Protein AF-A0A847DUZ2-F1 (afdb_monomer_lite)

Radius of gyration: 18.42 Å; chains: 1; bounding box: 48×21×47 Å

Secondary structure (DSSP, 8-state):
--HHHHHHHHHHHHHHHHHHHHHHHHHT-SS--HHHHHHHS--GGGS-HHHHHHHHHHHHHHHHHHHHHHHHHHHTSPP------

Sequence (85 aa):
MTVRMTVAVAAYSAVGVVGMAMALRHVAARQFMSYHATASGCQWESLSPGVQLVLLTLLKAAGAGFFASSVAVLMLIPPTAGGSA

Structure (mmCIF, N/CA/C/O backbone):
data_AF-A0A847DUZ2-F1
#
_entry.id   AF-A0A847DUZ2-F1
#
loop_
_atom_site.group_PDB
_atom_site.id
_atom_site.type_symbol
_atom_site.label_atom_id
_atom_s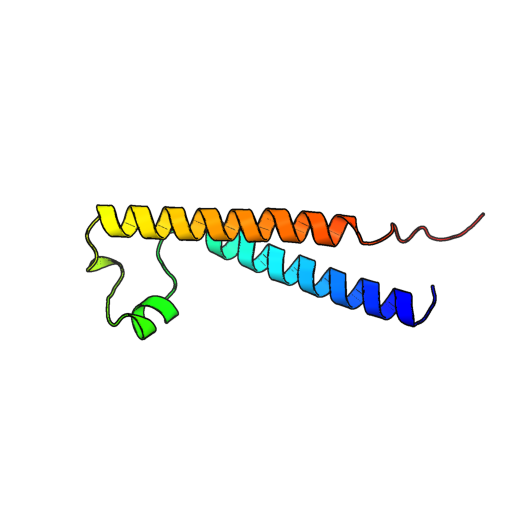ite.label_alt_id
_atom_site.label_comp_id
_atom_site.label_asym_id
_atom_site.label_entity_id
_atom_site.label_seq_id
_atom_site.pdbx_PDB_ins_code
_atom_site.Cartn_x
_atom_site.Cartn_y
_atom_site.Cartn_z
_atom_site.occupancy
_atom_site.B_iso_or_equiv
_atom_site.auth_seq_id
_atom_site.auth_comp_id
_atom_site.auth_asym_id
_atom_site.auth_atom_id
_atom_site.pdbx_PDB_model_num
ATOM 1 N N . MET A 1 1 ? 17.741 1.253 -26.637 1.00 70.44 1 MET A N 1
ATOM 2 C CA . MET A 1 1 ? 17.204 0.217 -25.720 1.00 70.44 1 MET A CA 1
ATOM 3 C C . MET A 1 1 ? 16.732 -0.970 -26.540 1.00 70.44 1 MET A C 1
ATOM 5 O O . MET A 1 1 ? 16.179 -0.759 -27.610 1.00 70.44 1 MET A O 1
ATOM 9 N N . THR A 1 2 ? 16.960 -2.200 -26.078 1.00 89.69 2 THR A N 1
ATOM 10 C CA . THR A 1 2 ? 16.378 -3.394 -26.716 1.00 89.69 2 THR A CA 1
ATOM 11 C C . THR A 1 2 ? 14.888 -3.498 -26.381 1.00 89.69 2 THR A C 1
ATOM 13 O O . THR A 1 2 ? 14.468 -3.025 -25.325 1.00 89.69 2 THR A O 1
ATOM 16 N N . VAL A 1 3 ? 14.091 -4.168 -27.225 1.00 90.75 3 VAL A N 1
ATOM 17 C CA . VAL A 1 3 ? 12.653 -4.400 -26.963 1.00 90.75 3 VAL A CA 1
ATOM 18 C C . VAL A 1 3 ? 12.413 -5.038 -25.589 1.00 90.75 3 VAL A C 1
ATOM 20 O O . VAL A 1 3 ? 11.504 -4.646 -24.864 1.00 90.75 3 VAL A O 1
ATOM 23 N N . ARG A 1 4 ? 13.302 -5.951 -25.175 1.00 91.50 4 ARG A N 1
ATOM 24 C CA . ARG A 1 4 ? 13.263 -6.596 -23.858 1.00 91.50 4 ARG A CA 1
ATOM 25 C C . ARG A 1 4 ? 13.436 -5.594 -22.713 1.00 91.50 4 ARG A C 1
ATOM 27 O O . ARG A 1 4 ? 12.708 -5.682 -21.731 1.00 91.50 4 ARG A O 1
ATOM 34 N N . MET A 1 5 ? 14.367 -4.641 -22.833 1.00 89.88 5 MET A N 1
ATOM 35 C CA . MET A 1 5 ? 14.536 -3.578 -21.831 1.00 89.88 5 MET A CA 1
ATOM 36 C C . MET A 1 5 ? 13.321 -2.661 -21.776 1.00 89.88 5 MET A C 1
ATOM 38 O O . MET A 1 5 ? 12.882 -2.329 -20.683 1.00 89.88 5 MET A O 1
ATOM 42 N N . THR A 1 6 ? 12.758 -2.277 -22.921 1.00 90.88 6 THR A N 1
ATOM 43 C CA . THR A 1 6 ? 11.568 -1.417 -22.957 1.00 90.88 6 THR A CA 1
ATOM 44 C C . THR A 1 6 ? 10.382 -2.078 -22.256 1.00 90.88 6 THR A C 1
ATOM 46 O O . THR A 1 6 ? 9.749 -1.452 -21.410 1.00 90.88 6 THR A O 1
ATOM 49 N N . VAL A 1 7 ? 10.122 -3.358 -22.545 1.00 94.69 7 VAL A N 1
ATOM 50 C CA . VAL A 1 7 ? 9.057 -4.126 -21.880 1.00 94.69 7 VAL A CA 1
ATOM 51 C C . VAL A 1 7 ? 9.319 -4.248 -20.378 1.00 94.69 7 VAL A C 1
ATOM 53 O O . VAL A 1 7 ? 8.404 -4.035 -19.587 1.00 94.69 7 VAL A O 1
ATOM 56 N N . ALA A 1 8 ? 10.560 -4.532 -19.970 1.00 93.69 8 ALA A N 1
ATOM 57 C CA . ALA A 1 8 ? 10.917 -4.611 -18.556 1.00 93.69 8 ALA A CA 1
ATOM 58 C C . ALA A 1 8 ? 10.693 -3.273 -17.836 1.00 93.69 8 ALA A C 1
ATOM 60 O O . ALA A 1 8 ? 10.019 -3.241 -16.810 1.00 93.69 8 ALA A O 1
ATOM 61 N N . VAL A 1 9 ? 11.191 -2.162 -18.389 1.00 94.12 9 VAL A N 1
ATOM 62 C CA . VAL A 1 9 ? 11.005 -0.820 -17.814 1.00 94.12 9 VAL A CA 1
ATOM 63 C C . VAL A 1 9 ? 9.521 -0.493 -17.676 1.00 94.12 9 VAL A C 1
ATOM 65 O O . VAL A 1 9 ? 9.108 -0.037 -16.612 1.00 94.12 9 VAL A O 1
ATOM 68 N N . ALA A 1 10 ? 8.707 -0.780 -18.695 1.00 94.50 10 ALA A N 1
ATOM 69 C CA . ALA A 1 10 ? 7.265 -0.553 -18.640 1.00 94.50 10 ALA A CA 1
ATOM 70 C C . ALA A 1 10 ? 6.591 -1.382 -17.533 1.00 94.50 10 ALA A C 1
ATOM 72 O O . ALA A 1 10 ? 5.821 -0.841 -16.740 1.00 94.50 10 ALA A O 1
ATOM 73 N N . ALA A 1 11 ? 6.917 -2.674 -17.433 1.00 95.62 11 ALA A N 1
ATOM 74 C CA . ALA A 1 11 ? 6.349 -3.566 -16.426 1.00 95.62 11 ALA A CA 1
ATOM 75 C C . ALA A 1 11 ? 6.740 -3.157 -14.997 1.00 95.62 11 ALA A C 1
ATOM 77 O O . ALA A 1 11 ? 5.871 -3.021 -14.136 1.00 95.62 11 ALA A O 1
ATOM 78 N N . TYR A 1 12 ? 8.027 -2.902 -14.740 1.00 95.62 12 TYR A N 1
ATOM 79 C CA . TYR A 1 12 ? 8.494 -2.475 -13.417 1.00 95.62 12 TYR A CA 1
ATOM 80 C C . TYR A 1 12 ? 7.965 -1.090 -13.037 1.00 95.62 12 TYR A C 1
ATOM 82 O O . TYR A 1 12 ? 7.588 -0.885 -11.884 1.00 95.62 12 TYR A O 1
ATOM 90 N N . SER A 1 13 ? 7.846 -0.168 -13.998 1.00 95.75 13 SER A N 1
ATOM 91 C CA . SER A 1 13 ? 7.200 1.133 -13.774 1.00 95.75 13 SER A CA 1
ATOM 92 C C . SER A 1 13 ? 5.743 0.960 -13.355 1.00 95.75 13 SER A C 1
ATOM 94 O O . SER A 1 13 ? 5.314 1.551 -12.368 1.00 95.75 13 SER A O 1
ATOM 96 N N . ALA A 1 14 ? 4.987 0.111 -14.059 1.00 97.38 14 ALA A N 1
ATOM 97 C CA . ALA A 1 14 ? 3.592 -0.160 -13.727 1.00 97.38 14 ALA A CA 1
ATOM 98 C C . ALA A 1 14 ? 3.449 -0.755 -12.317 1.00 97.38 14 ALA A C 1
ATOM 100 O O . ALA A 1 14 ? 2.620 -0.287 -11.537 1.00 97.38 14 ALA A O 1
ATOM 101 N N . VAL A 1 15 ? 4.294 -1.728 -11.958 1.00 97.56 15 VAL A N 1
ATOM 102 C CA . VAL A 1 15 ? 4.318 -2.315 -10.607 1.00 97.56 15 VAL A CA 1
ATOM 103 C C . VAL A 1 15 ? 4.648 -1.261 -9.552 1.00 97.56 15 VAL A C 1
ATOM 105 O O . VAL A 1 15 ? 3.945 -1.174 -8.548 1.00 97.56 15 VAL A O 1
ATOM 108 N N . GLY A 1 16 ? 5.668 -0.431 -9.784 1.00 97.44 16 GLY A N 1
ATOM 109 C CA . GLY A 1 16 ? 6.054 0.638 -8.863 1.00 97.44 16 GLY A CA 1
ATOM 110 C C . GLY A 1 16 ? 4.947 1.675 -8.659 1.00 97.44 16 GLY A C 1
ATOM 111 O O . GLY A 1 16 ? 4.667 2.064 -7.528 1.00 97.44 16 GLY A O 1
ATOM 112 N N . VAL A 1 17 ? 4.257 2.080 -9.729 1.00 97.44 17 VAL A N 1
ATOM 113 C CA . VAL A 1 17 ? 3.142 3.040 -9.662 1.00 97.44 17 VAL A CA 1
ATOM 114 C C . VAL A 1 17 ? 1.935 2.450 -8.933 1.00 97.44 17 VAL A C 1
ATOM 116 O O . VAL A 1 17 ? 1.389 3.092 -8.035 1.00 97.44 17 VAL A O 1
ATOM 119 N N . VAL A 1 18 ? 1.524 1.224 -9.273 1.00 98.25 18 VAL A N 1
ATOM 120 C CA . VAL A 1 18 ? 0.399 0.549 -8.601 1.00 98.25 18 VAL A CA 1
ATOM 121 C C . VAL A 1 18 ? 0.719 0.314 -7.127 1.00 98.25 18 VAL A C 1
ATOM 123 O O . VAL A 1 18 ? -0.121 0.578 -6.265 1.00 98.25 18 VAL A O 1
ATOM 126 N N . GLY A 1 19 ? 1.938 -0.126 -6.819 1.00 98.31 19 GLY A N 1
ATOM 127 C CA . GLY A 1 19 ? 2.398 -0.297 -5.448 1.00 98.31 19 GLY A CA 1
ATOM 128 C C . GLY A 1 19 ? 2.391 1.020 -4.669 1.00 98.31 19 GLY A C 1
ATOM 129 O O . GLY A 1 19 ? 1.912 1.048 -3.538 1.00 98.31 19 GLY A O 1
ATOM 130 N N . MET A 1 20 ? 2.803 2.135 -5.281 1.00 98.06 20 MET A N 1
ATOM 131 C CA . MET A 1 20 ? 2.758 3.457 -4.648 1.00 98.06 20 MET A CA 1
ATOM 132 C C . MET A 1 20 ? 1.320 3.921 -4.383 1.00 98.06 20 MET A C 1
ATOM 134 O O . MET A 1 20 ? 1.018 4.455 -3.314 1.00 98.06 20 MET A O 1
ATOM 138 N N . ALA A 1 21 ? 0.402 3.664 -5.318 1.00 98.00 21 ALA A N 1
ATOM 139 C CA . ALA A 1 21 ? -1.018 3.936 -5.117 1.00 98.00 21 ALA A CA 1
ATOM 140 C C . ALA A 1 21 ? -1.587 3.115 -3.946 1.00 98.00 21 ALA A C 1
ATOM 142 O O . ALA A 1 21 ? -2.328 3.648 -3.114 1.00 98.00 21 ALA A O 1
ATOM 143 N N . MET A 1 22 ? -1.202 1.839 -3.830 1.00 97.88 22 MET A N 1
ATOM 144 C CA . MET A 1 22 ? -1.577 1.002 -2.687 1.00 97.88 22 MET A CA 1
ATOM 145 C C . MET A 1 22 ? -0.968 1.519 -1.388 1.00 97.88 22 MET A C 1
ATOM 147 O O . MET A 1 22 ? -1.690 1.628 -0.397 1.00 97.88 22 MET A O 1
ATOM 151 N N . ALA A 1 23 ? 0.309 1.896 -1.387 1.00 98.00 23 ALA A N 1
ATOM 152 C CA . ALA A 1 23 ? 0.979 2.474 -0.231 1.00 98.00 23 ALA A CA 1
ATOM 153 C C . ALA A 1 23 ? 0.213 3.682 0.313 1.00 98.00 23 ALA A C 1
ATOM 155 O O . ALA A 1 23 ? -0.184 3.695 1.481 1.00 98.00 23 ALA A O 1
ATOM 156 N N . LEU A 1 24 ? -0.079 4.654 -0.556 1.00 97.62 24 LEU A N 1
ATOM 157 C CA . LEU A 1 24 ? -0.800 5.865 -0.183 1.00 97.62 24 LEU A CA 1
ATOM 158 C C . LEU A 1 24 ? -2.198 5.546 0.351 1.00 97.62 24 LEU A C 1
ATOM 160 O O . LEU A 1 24 ? -2.580 6.045 1.409 1.00 97.62 24 LEU A O 1
ATOM 164 N N . ARG A 1 25 ? -2.944 4.676 -0.341 1.00 96.94 25 ARG A N 1
ATOM 165 C CA . ARG A 1 25 ? -4.295 4.271 0.070 1.00 96.94 25 ARG A CA 1
ATOM 166 C C . ARG A 1 25 ? -4.316 3.669 1.475 1.00 96.94 25 ARG A C 1
ATOM 168 O O . ARG A 1 25 ? -5.231 3.955 2.240 1.00 96.94 25 ARG A O 1
ATOM 175 N N . HIS A 1 26 ? -3.337 2.831 1.801 1.00 97.06 26 HIS A N 1
ATOM 176 C CA . HIS A 1 26 ? -3.287 2.113 3.073 1.00 97.06 26 HIS A CA 1
ATOM 177 C C . HIS A 1 26 ? -2.737 2.978 4.215 1.00 97.06 26 HIS A C 1
ATOM 179 O O . HIS A 1 26 ? -3.293 2.958 5.310 1.00 97.06 26 HIS A O 1
ATOM 185 N N . VAL A 1 27 ? -1.699 3.787 3.973 1.00 96.38 27 VAL A N 1
ATOM 186 C CA . VAL A 1 27 ? -1.146 4.704 4.989 1.00 96.38 27 VAL A CA 1
ATOM 187 C C . VAL A 1 27 ? -2.148 5.804 5.350 1.00 96.38 27 VAL A C 1
ATOM 189 O O . VAL A 1 27 ? -2.289 6.146 6.524 1.00 96.38 27 VAL A O 1
ATOM 192 N N . ALA A 1 28 ? -2.874 6.333 4.362 1.00 96.38 28 ALA A N 1
ATOM 193 C CA . ALA A 1 28 ? -3.880 7.374 4.571 1.00 96.38 28 ALA A CA 1
ATOM 194 C C . ALA A 1 28 ? -5.225 6.840 5.100 1.00 96.38 28 ALA A C 1
ATOM 196 O O . ALA A 1 28 ? -6.142 7.627 5.353 1.00 96.38 28 ALA A O 1
ATOM 197 N N . ALA A 1 29 ? -5.371 5.522 5.264 1.00 95.88 29 ALA A N 1
ATOM 198 C CA . ALA A 1 29 ? -6.616 4.927 5.719 1.00 95.88 29 ALA A CA 1
ATOM 199 C C . ALA A 1 29 ? -6.951 5.354 7.157 1.00 95.88 29 ALA A C 1
ATOM 201 O O . ALA A 1 29 ? -6.123 5.293 8.069 1.00 95.88 29 ALA A O 1
ATOM 202 N N . ARG A 1 30 ? -8.205 5.770 7.356 1.00 95.94 30 ARG A N 1
ATOM 203 C CA . ARG A 1 30 ? -8.779 6.114 8.672 1.00 95.94 30 ARG A CA 1
ATOM 204 C C . ARG A 1 30 ? -9.751 5.060 9.199 1.00 95.94 30 ARG A C 1
ATOM 206 O O . ARG A 1 30 ? -10.142 5.112 10.356 1.00 95.94 30 ARG A O 1
ATOM 213 N N . GLN A 1 31 ? -10.098 4.106 8.345 1.00 95.62 31 GLN A N 1
ATOM 214 C CA . GLN A 1 31 ? -10.934 2.944 8.612 1.00 95.62 31 GLN A CA 1
ATOM 215 C C . GLN A 1 31 ? -10.572 1.852 7.606 1.00 95.62 31 GLN A C 1
ATOM 217 O O . GLN A 1 31 ? -9.926 2.143 6.590 1.00 95.62 31 GLN A O 1
ATOM 222 N N . PHE A 1 32 ? -10.987 0.611 7.853 1.00 92.56 32 PHE A N 1
ATOM 223 C CA . PHE A 1 32 ? -10.847 -0.417 6.827 1.00 92.56 32 PHE A CA 1
ATOM 224 C C . PHE A 1 32 ? -11.760 -0.095 5.622 1.00 92.56 32 PHE A C 1
ATOM 226 O O . PHE A 1 32 ? -12.802 0.544 5.744 1.00 92.56 32 PHE A O 1
ATOM 233 N N . MET A 1 33 ? -11.374 -0.539 4.427 1.00 93.56 33 MET A N 1
ATOM 234 C CA . MET A 1 33 ? -12.111 -0.287 3.180 1.00 93.56 33 MET A CA 1
ATOM 235 C C . MET A 1 33 ? -13.438 -1.061 3.101 1.00 93.56 33 MET A C 1
ATOM 237 O O . MET A 1 33 ? -13.509 -2.188 3.575 1.00 93.56 33 MET A O 1
ATOM 241 N N . SER A 1 34 ? -14.439 -0.527 2.393 1.00 92.31 34 SER A N 1
ATOM 242 C CA . SER A 1 34 ? -15.789 -1.118 2.273 1.00 92.31 34 SER A CA 1
ATOM 243 C C . SER A 1 34 ? -15.820 -2.605 1.900 1.00 92.31 34 SER A C 1
ATOM 245 O O . SER A 1 34 ? -16.634 -3.351 2.435 1.00 92.31 34 SER A O 1
ATOM 247 N N . TYR A 1 35 ? -14.901 -3.071 1.051 1.00 93.38 35 TYR A N 1
ATOM 248 C CA . TYR A 1 35 ? -14.822 -4.489 0.693 1.00 93.38 35 TYR A CA 1
ATOM 249 C C . TYR A 1 35 ? -14.509 -5.399 1.893 1.00 93.38 35 TYR A C 1
ATOM 251 O O . TYR A 1 35 ? -14.953 -6.542 1.913 1.00 93.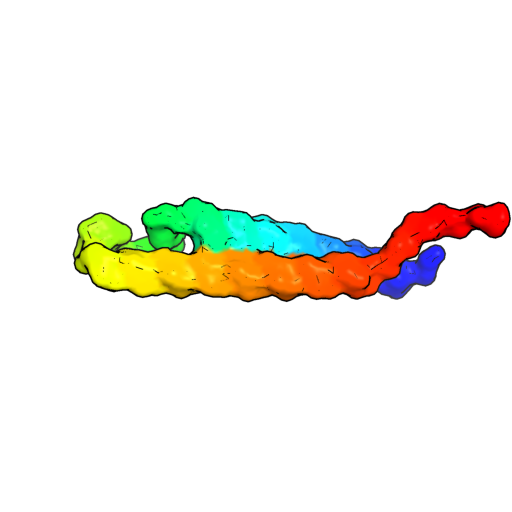38 35 TYR A O 1
ATOM 259 N N . HIS A 1 36 ? -13.801 -4.914 2.918 1.00 94.12 36 HIS A N 1
ATOM 260 C CA . HIS A 1 36 ? -13.596 -5.676 4.150 1.00 94.12 36 HIS A CA 1
ATOM 261 C C . HIS A 1 36 ? -14.878 -5.751 4.991 1.00 94.12 36 HIS A C 1
ATOM 263 O O . HIS A 1 36 ? -15.091 -6.772 5.635 1.00 94.12 36 HIS A O 1
ATOM 269 N N . ALA A 1 37 ? -15.751 -4.732 4.968 1.00 94.44 37 ALA A N 1
ATOM 270 C CA . ALA A 1 37 ? -17.062 -4.822 5.629 1.00 94.44 37 ALA A CA 1
ATOM 271 C C . ALA A 1 37 ? -17.909 -5.891 4.945 1.00 94.44 37 ALA A C 1
ATOM 273 O O . ALA A 1 37 ? -18.457 -6.765 5.606 1.00 94.44 37 ALA A O 1
ATOM 274 N N . THR A 1 38 ? -17.951 -5.872 3.611 1.00 95.44 38 THR A N 1
ATOM 275 C CA . THR A 1 38 ? -18.651 -6.897 2.830 1.00 95.44 38 THR A CA 1
ATOM 276 C C . THR A 1 38 ? -18.097 -8.296 3.102 1.00 95.44 38 THR A C 1
ATOM 278 O O . THR A 1 38 ? -18.873 -9.229 3.263 1.00 95.44 38 THR A O 1
ATOM 281 N N . ALA A 1 39 ? -16.772 -8.447 3.188 1.00 95.25 39 ALA A N 1
ATOM 282 C CA . ALA A 1 39 ? -16.138 -9.742 3.429 1.00 95.25 39 ALA A CA 1
ATOM 283 C C . ALA A 1 39 ? -16.304 -10.251 4.871 1.00 95.25 39 ALA A C 1
ATOM 285 O O . ALA A 1 39 ? -16.419 -11.454 5.080 1.00 95.25 39 ALA A O 1
ATOM 286 N N . SER A 1 40 ? -16.291 -9.358 5.864 1.00 93.19 40 SER A N 1
ATOM 287 C CA . SER A 1 40 ? -16.380 -9.727 7.285 1.00 93.19 40 SER A CA 1
ATOM 288 C C . SER A 1 40 ? -17.808 -9.766 7.828 1.00 93.19 40 SER A C 1
ATOM 290 O O . SER A 1 40 ? -18.034 -10.353 8.881 1.00 93.19 40 SER A O 1
ATOM 292 N N . GLY A 1 41 ? -18.764 -9.125 7.150 1.00 95.38 41 GLY A N 1
ATOM 293 C CA . GLY A 1 41 ? -20.120 -8.911 7.661 1.00 95.38 41 GLY A CA 1
ATOM 294 C C . GLY A 1 41 ? -20.211 -7.863 8.779 1.00 95.38 41 GLY A C 1
ATOM 295 O O . GLY A 1 41 ? -21.298 -7.636 9.306 1.00 95.38 41 GLY A O 1
ATOM 296 N N . CYS A 1 42 ? -19.103 -7.205 9.132 1.00 94.19 42 CYS A N 1
ATOM 297 C CA . CYS A 1 42 ? -19.034 -6.218 10.207 1.00 94.19 42 CYS A CA 1
ATOM 298 C C . CYS A 1 42 ? -18.861 -4.806 9.643 1.00 94.19 42 CYS A C 1
ATOM 300 O O . CYS A 1 42 ? -18.077 -4.589 8.721 1.00 94.19 42 CYS A O 1
ATOM 302 N N . GLN A 1 43 ? -19.538 -3.823 10.239 1.00 95.75 43 GLN A N 1
ATOM 303 C CA . GLN A 1 43 ? -19.284 -2.408 9.947 1.00 95.75 43 GLN A CA 1
ATOM 304 C C . GLN A 1 43 ? -18.138 -1.884 10.812 1.00 95.75 43 GLN A C 1
ATOM 306 O O . GLN A 1 43 ? -17.940 -2.359 11.934 1.00 95.75 43 GLN A O 1
ATOM 311 N N . TRP A 1 44 ? -17.391 -0.896 10.321 1.00 95.75 44 TRP A N 1
ATOM 312 C CA . TRP A 1 44 ? -16.257 -0.318 11.050 1.00 95.75 44 TRP A CA 1
ATOM 313 C C . TRP A 1 44 ? -16.657 0.168 12.447 1.00 95.75 44 TRP A C 1
ATOM 315 O O . TRP A 1 44 ? -15.991 -0.136 13.437 1.00 95.75 44 TRP A O 1
ATOM 325 N N . GLU A 1 45 ? -17.801 0.839 12.532 1.00 96.00 45 GLU A N 1
ATOM 326 C CA . GLU A 1 45 ? -18.366 1.436 13.742 1.00 96.00 45 GLU A CA 1
ATOM 327 C C . GLU A 1 45 ? -18.819 0.388 14.762 1.00 96.00 45 GLU A C 1
ATOM 329 O O . GLU A 1 45 ? -18.916 0.691 15.947 1.00 96.00 45 GLU A O 1
ATOM 334 N N . SER A 1 46 ? -19.076 -0.849 14.321 1.00 96.44 46 SER A N 1
ATOM 335 C CA . SER A 1 46 ? -19.469 -1.950 15.211 1.00 96.44 46 SER A CA 1
ATOM 336 C C . SER A 1 46 ? -18.285 -2.612 15.923 1.00 96.44 46 SER A C 1
ATOM 338 O O . SER A 1 46 ? -18.480 -3.398 16.849 1.00 96.44 46 SER A O 1
ATOM 340 N N . LEU A 1 47 ? -17.052 -2.309 15.506 1.00 96.00 47 LEU A N 1
ATOM 341 C CA . LEU A 1 47 ? -15.847 -2.852 16.122 1.00 96.00 47 LEU A CA 1
ATOM 342 C C . LEU A 1 47 ? -15.482 -2.100 17.402 1.00 96.00 47 LEU A C 1
ATOM 344 O O . LEU A 1 47 ? -15.638 -0.885 17.500 1.00 96.00 47 LEU A O 1
ATOM 348 N N . SER A 1 48 ? -14.901 -2.817 18.367 1.00 97.31 48 SER A N 1
ATOM 349 C CA . SER A 1 48 ? -14.355 -2.168 19.557 1.00 97.31 48 SER A CA 1
ATOM 350 C C . SER A 1 48 ? -13.174 -1.251 19.188 1.00 97.31 48 SER A C 1
ATOM 352 O O . SER A 1 48 ? -12.420 -1.562 18.256 1.00 97.31 48 SER A O 1
ATOM 354 N N . PRO A 1 49 ? -12.938 -0.155 19.936 1.00 96.88 49 PRO A N 1
ATOM 355 C CA . PRO A 1 49 ? -11.850 0.780 19.636 1.00 96.88 49 PRO A CA 1
ATOM 356 C C . PRO A 1 49 ? -10.464 0.119 19.568 1.00 96.88 49 PRO A C 1
ATOM 358 O O . PRO A 1 49 ? -9.629 0.493 18.746 1.00 96.88 49 PRO A O 1
ATOM 361 N N . GLY A 1 50 ? -10.219 -0.903 20.397 1.00 98.12 50 GLY A N 1
ATOM 362 C CA . GLY A 1 50 ? -8.967 -1.663 20.373 1.00 98.12 50 GLY A CA 1
ATOM 363 C C . GLY A 1 50 ? -8.777 -2.451 19.074 1.00 98.12 50 GLY A C 1
ATOM 364 O O . GLY A 1 50 ? -7.692 -2.434 18.497 1.00 98.12 50 GLY A O 1
ATOM 365 N N . VAL A 1 51 ? -9.838 -3.085 18.566 1.00 96.81 51 VAL A N 1
ATOM 366 C CA . VAL A 1 51 ? -9.792 -3.808 17.285 1.00 96.81 51 VAL A CA 1
ATOM 367 C C . VAL A 1 51 ? -9.609 -2.831 16.126 1.00 96.81 51 VAL A C 1
ATOM 369 O O . VAL A 1 51 ? -8.788 -3.082 15.246 1.00 96.81 51 VAL A O 1
ATOM 372 N N . GLN A 1 52 ? -10.299 -1.687 16.147 1.00 97.69 52 GLN A N 1
ATOM 373 C CA . GLN A 1 52 ? -10.092 -0.626 15.158 1.00 97.69 52 GLN A CA 1
ATOM 374 C C . GLN A 1 52 ? -8.626 -0.171 15.121 1.00 97.69 52 GLN A C 1
ATOM 376 O O . GLN A 1 52 ? -8.030 -0.072 14.047 1.00 97.69 52 GLN A O 1
ATOM 381 N N . LEU A 1 53 ? -8.009 0.050 16.286 1.00 97.94 53 LEU A N 1
ATOM 382 C CA . LEU A 1 53 ? -6.604 0.440 16.363 1.00 97.94 53 LEU A CA 1
ATOM 383 C C . LEU A 1 53 ? -5.685 -0.613 15.732 1.00 97.94 53 LEU A C 1
ATOM 385 O O . LEU A 1 53 ? -4.840 -0.254 14.913 1.00 97.94 53 LEU A O 1
ATOM 389 N N . VAL A 1 54 ? -5.873 -1.893 16.064 1.00 97.81 54 VAL A N 1
ATOM 390 C CA . VAL A 1 54 ? -5.080 -2.999 15.499 1.00 97.81 54 VAL A CA 1
ATOM 391 C C . VAL A 1 54 ? -5.252 -3.093 13.981 1.00 97.81 54 VAL A C 1
ATOM 393 O O . VAL A 1 54 ? -4.276 -3.236 13.249 1.00 97.81 54 VAL A O 1
ATOM 396 N N . LEU A 1 55 ? -6.475 -2.966 13.469 1.00 96.94 55 LEU A N 1
ATOM 397 C CA . LEU A 1 55 ? -6.710 -3.001 12.024 1.00 96.94 55 LEU A CA 1
ATOM 398 C C . LEU A 1 55 ? -6.077 -1.800 11.3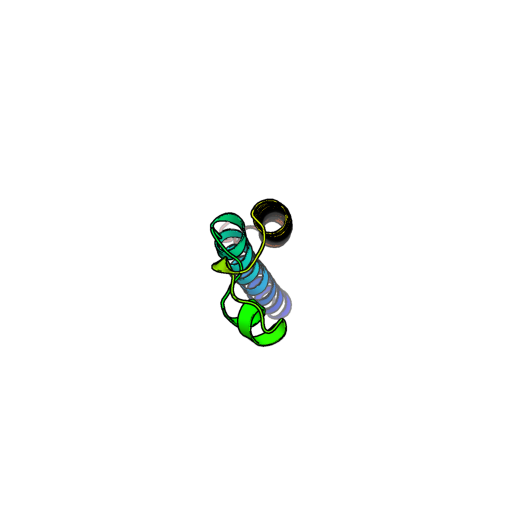10 1.00 96.94 55 LEU A C 1
ATOM 400 O O . LEU A 1 55 ? -5.513 -1.956 10.228 1.00 96.94 55 LEU A O 1
ATOM 404 N N . LEU A 1 56 ? -6.105 -0.609 11.915 1.00 97.88 56 LEU A N 1
ATOM 405 C CA . LEU A 1 56 ? -5.437 0.567 11.354 1.00 97.88 56 LEU A CA 1
ATOM 406 C C . LEU A 1 56 ? -3.920 0.443 11.358 1.00 97.88 56 LEU A C 1
ATOM 408 O O . LEU A 1 56 ? -3.282 0.877 10.398 1.00 97.88 56 LEU A O 1
ATOM 412 N N . THR A 1 57 ? -3.323 -0.105 12.417 1.00 97.94 57 THR A N 1
ATOM 413 C CA . THR A 1 57 ? -1.872 -0.319 12.451 1.00 97.94 57 THR A CA 1
ATOM 414 C C . THR A 1 57 ? -1.452 -1.353 11.415 1.00 97.94 57 THR A C 1
ATOM 416 O O . THR A 1 57 ? -0.458 -1.128 10.728 1.00 97.94 57 THR A O 1
ATOM 419 N N . LEU A 1 58 ? -2.243 -2.411 11.207 1.00 97.62 58 LEU A N 1
ATOM 420 C CA . LEU A 1 58 ? -2.019 -3.388 10.137 1.00 97.62 58 LEU A CA 1
ATOM 421 C C . LEU A 1 58 ? -2.122 -2.761 8.743 1.00 97.62 58 LEU A C 1
ATOM 423 O O . LEU A 1 58 ? -1.236 -2.980 7.918 1.00 97.62 58 LEU A O 1
ATOM 427 N N . LEU A 1 59 ? -3.142 -1.937 8.481 1.00 97.38 59 LEU A N 1
ATOM 428 C CA . LEU A 1 59 ? -3.251 -1.205 7.213 1.00 97.38 59 LEU A CA 1
ATOM 429 C C . LEU A 1 59 ? -2.037 -0.298 6.994 1.00 97.38 59 LEU A C 1
ATOM 431 O O . LEU A 1 59 ? -1.437 -0.330 5.924 1.00 97.38 59 LEU A O 1
ATOM 435 N N . LYS A 1 60 ? -1.616 0.459 8.010 1.00 97.88 60 LYS A N 1
ATOM 436 C CA . LYS A 1 60 ? -0.435 1.330 7.914 1.00 97.88 60 LYS A CA 1
ATOM 437 C C . LYS A 1 60 ? 0.847 0.542 7.666 1.00 97.88 60 LYS A C 1
ATOM 439 O O . LYS A 1 60 ? 1.640 0.948 6.822 1.00 97.88 60 LYS A O 1
ATOM 444 N N . ALA A 1 61 ? 1.035 -0.587 8.346 1.00 98.06 61 ALA A N 1
ATOM 445 C CA . ALA A 1 61 ? 2.181 -1.466 8.137 1.00 98.06 61 ALA A CA 1
ATOM 446 C C . ALA A 1 61 ? 2.194 -2.051 6.717 1.00 98.06 61 ALA A C 1
ATOM 448 O O . ALA A 1 61 ? 3.224 -2.006 6.046 1.00 98.06 61 ALA A O 1
ATOM 449 N N . ALA A 1 62 ? 1.045 -2.517 6.217 1.00 97.75 62 ALA A N 1
ATOM 450 C CA . ALA A 1 62 ? 0.907 -2.976 4.837 1.00 97.75 62 ALA A CA 1
ATOM 451 C C . ALA A 1 62 ? 1.224 -1.853 3.836 1.00 97.75 62 ALA A C 1
ATOM 453 O O . ALA A 1 62 ? 1.968 -2.062 2.880 1.00 97.75 62 ALA A O 1
ATOM 454 N N . GLY A 1 63 ? 0.725 -0.639 4.087 1.00 97.88 63 GLY A N 1
ATOM 455 C CA . GLY A 1 63 ? 1.026 0.542 3.281 1.00 97.88 63 GLY A CA 1
ATOM 456 C C . GLY A 1 63 ? 2.512 0.908 3.271 1.00 97.88 63 GLY A C 1
ATOM 457 O O . GLY A 1 63 ? 3.056 1.201 2.210 1.00 97.88 63 GLY A O 1
ATOM 458 N N . ALA A 1 64 ? 3.193 0.825 4.416 1.00 98.19 64 ALA A N 1
ATOM 459 C CA . ALA A 1 64 ? 4.639 1.021 4.509 1.00 98.19 64 ALA A CA 1
ATOM 460 C C . ALA A 1 64 ? 5.421 -0.064 3.748 1.00 98.19 64 ALA A C 1
ATOM 462 O O . ALA A 1 64 ? 6.399 0.249 3.070 1.00 98.19 64 ALA A O 1
ATOM 463 N N . GLY A 1 65 ? 4.959 -1.318 3.795 1.00 98.06 65 GLY A N 1
ATOM 464 C CA . GLY A 1 65 ? 5.506 -2.412 2.990 1.00 98.06 65 GLY A CA 1
ATOM 465 C C . GLY A 1 65 ? 5.391 -2.130 1.493 1.00 98.06 65 GLY A C 1
ATOM 466 O O . GLY A 1 65 ? 6.395 -2.148 0.784 1.00 98.06 65 GLY A O 1
ATOM 467 N N . PHE A 1 66 ? 4.194 -1.762 1.021 1.00 98.38 66 PHE A N 1
ATOM 468 C CA . PHE A 1 66 ? 3.991 -1.341 -0.367 1.00 98.38 66 PHE A CA 1
ATOM 469 C C . PHE A 1 66 ? 4.881 -0.157 -0.748 1.00 98.38 66 PHE A C 1
ATOM 471 O O . PHE A 1 66 ? 5.457 -0.167 -1.835 1.00 98.38 66 PHE A O 1
ATOM 478 N N . PHE A 1 67 ? 5.029 0.839 0.129 1.00 98.25 67 PHE A N 1
ATOM 479 C CA . PHE A 1 67 ? 5.882 2.000 -0.120 1.00 98.25 67 PHE A CA 1
ATOM 480 C C . PHE A 1 67 ? 7.336 1.577 -0.339 1.00 98.25 67 PHE A C 1
ATOM 482 O O . PHE A 1 67 ? 7.915 1.874 -1.383 1.00 98.25 67 PHE A O 1
ATOM 489 N N . ALA A 1 68 ? 7.900 0.830 0.613 1.00 98.31 68 ALA A N 1
ATOM 490 C CA . ALA A 1 68 ? 9.283 0.372 0.565 1.00 98.31 68 ALA A CA 1
ATOM 491 C C . ALA A 1 68 ? 9.552 -0.499 -0.672 1.00 98.31 68 ALA A C 1
ATOM 493 O O . ALA A 1 68 ? 10.519 -0.258 -1.394 1.00 98.31 68 ALA A O 1
ATOM 494 N N . SER A 1 69 ? 8.669 -1.459 -0.969 1.00 97.56 69 SER A N 1
ATOM 495 C CA . SER A 1 69 ? 8.788 -2.305 -2.162 1.00 97.56 69 SER A CA 1
ATOM 496 C C . SER A 1 69 ? 8.692 -1.500 -3.458 1.00 97.56 69 SER A C 1
ATOM 498 O O . SER A 1 69 ? 9.458 -1.750 -4.383 1.00 97.56 69 SER A O 1
ATOM 500 N N . SER A 1 70 ? 7.794 -0.516 -3.530 1.00 97.62 70 SER A N 1
ATOM 501 C CA . SER A 1 70 ? 7.630 0.320 -4.727 1.00 97.62 70 SER A CA 1
ATOM 502 C C . SER A 1 70 ? 8.856 1.186 -4.977 1.00 97.62 70 SER A C 1
ATOM 504 O O . SER A 1 70 ? 9.331 1.250 -6.106 1.00 97.62 70 SER A O 1
ATOM 506 N N . VAL A 1 71 ? 9.407 1.806 -3.928 1.00 97.25 71 VA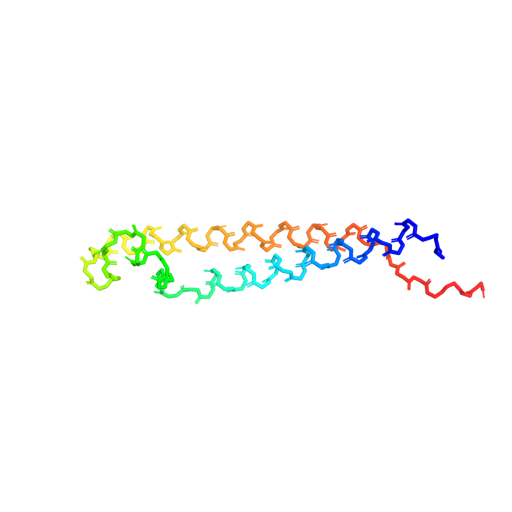L A N 1
ATOM 507 C CA . VAL A 1 71 ? 10.663 2.565 -4.021 1.00 97.25 71 VAL A CA 1
ATOM 508 C C . VAL A 1 71 ? 11.798 1.658 -4.493 1.00 97.25 71 VAL A C 1
ATOM 510 O O . VAL A 1 71 ? 12.494 2.012 -5.441 1.00 97.25 71 VAL A O 1
ATOM 513 N N . ALA A 1 72 ? 11.944 0.470 -3.899 1.00 96.94 72 ALA A N 1
ATOM 514 C CA . ALA A 1 7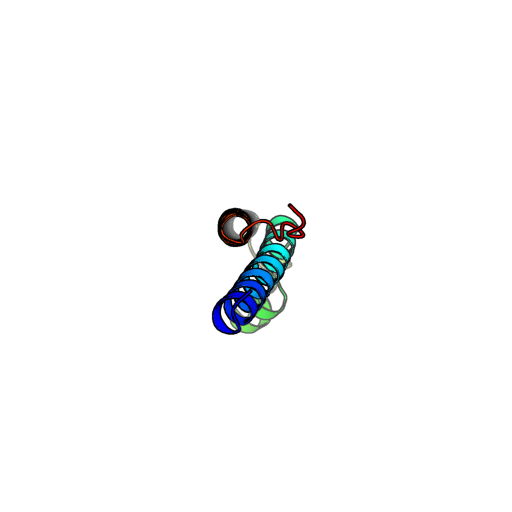2 ? 12.975 -0.486 -4.295 1.00 96.94 72 ALA A CA 1
ATOM 515 C C . ALA A 1 72 ? 12.841 -0.911 -5.768 1.00 96.94 72 ALA A C 1
ATOM 517 O O . ALA A 1 72 ? 13.830 -0.922 -6.494 1.00 96.94 72 ALA A O 1
ATOM 518 N N . VAL A 1 73 ? 11.624 -1.204 -6.236 1.00 95.94 73 VAL A N 1
ATOM 519 C CA . VAL A 1 73 ? 11.361 -1.556 -7.641 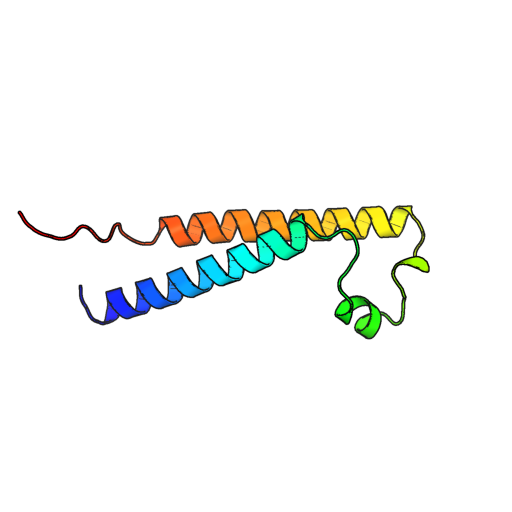1.00 95.94 73 VAL A CA 1
ATOM 520 C C . VAL A 1 73 ? 11.690 -0.399 -8.582 1.00 95.94 73 VAL A C 1
ATOM 522 O O . VAL A 1 73 ? 12.336 -0.613 -9.605 1.00 95.94 73 VAL A O 1
ATOM 525 N N . LEU A 1 74 ? 11.284 0.826 -8.244 1.00 93.75 74 LEU A N 1
ATOM 526 C CA . LEU A 1 74 ? 11.556 2.003 -9.072 1.00 93.75 74 LEU A CA 1
ATOM 527 C C . LEU A 1 74 ? 13.056 2.319 -9.144 1.00 93.75 74 LEU A C 1
ATOM 529 O O . LEU A 1 74 ? 13.530 2.742 -10.193 1.00 93.75 74 LEU A O 1
ATOM 533 N N . MET A 1 75 ? 13.818 2.052 -8.079 1.00 93.88 75 MET A N 1
ATOM 534 C CA . MET A 1 75 ? 15.281 2.197 -8.072 1.00 93.88 75 MET A CA 1
ATOM 535 C C . MET A 1 75 ? 16.005 1.218 -9.008 1.00 93.88 75 MET A C 1
ATOM 537 O O . MET A 1 75 ? 17.124 1.503 -9.425 1.00 93.88 75 MET A O 1
ATOM 541 N N . LEU A 1 76 ? 15.394 0.080 -9.358 1.00 90.81 76 LEU A N 1
ATOM 542 C CA . LEU A 1 76 ? 15.970 -0.873 -10.319 1.00 90.81 76 LEU A CA 1
ATOM 543 C C . LEU A 1 76 ? 15.826 -0.412 -11.775 1.00 90.81 76 LEU A C 1
ATOM 545 O O . LEU A 1 76 ? 16.448 -0.995 -12.666 1.00 90.81 76 LEU A O 1
ATOM 549 N N . ILE A 1 77 ? 14.998 0.602 -12.040 1.00 90.25 77 ILE A N 1
ATOM 550 C CA . ILE A 1 77 ? 14.809 1.132 -13.386 1.00 90.25 77 ILE A CA 1
ATOM 551 C C . ILE A 1 77 ? 16.061 1.940 -13.742 1.00 90.25 77 ILE A C 1
ATOM 553 O O . ILE A 1 77 ? 16.354 2.935 -13.075 1.00 90.25 77 ILE A O 1
ATOM 557 N N . PRO A 1 78 ? 16.821 1.538 -14.779 1.00 85.12 78 PRO A N 1
ATOM 558 C CA . PRO A 1 78 ? 18.020 2.264 -15.157 1.00 85.12 78 PRO A CA 1
ATOM 559 C C . PRO A 1 78 ? 17.639 3.696 -15.544 1.00 85.12 78 PRO A C 1
ATOM 561 O O . PRO A 1 78 ? 16.613 3.882 -16.212 1.00 85.12 78 PRO A O 1
ATOM 564 N N . PRO A 1 79 ? 18.452 4.705 -15.178 1.00 78.50 79 PRO A N 1
ATOM 565 C CA . PRO A 1 79 ? 18.223 6.059 -15.644 1.00 78.50 79 PRO A CA 1
ATOM 566 C C . PRO A 1 79 ? 18.157 6.011 -17.166 1.00 78.50 79 PRO A C 1
ATOM 568 O O . PRO A 1 79 ? 19.069 5.504 -17.827 1.00 78.50 79 PRO A O 1
ATOM 571 N N . THR A 1 80 ? 17.059 6.503 -17.734 1.00 68.00 80 THR A N 1
ATOM 572 C CA . THR A 1 80 ? 16.947 6.718 -19.174 1.00 68.00 80 THR A CA 1
ATOM 573 C C . THR A 1 80 ? 17.836 7.904 -19.514 1.00 68.00 80 THR A C 1
ATOM 575 O O . THR A 1 80 ? 17.358 9.008 -19.760 1.00 68.00 80 THR A O 1
ATOM 578 N N . ALA A 1 81 ? 19.151 7.702 -19.451 1.00 52.94 81 ALA A N 1
ATOM 579 C CA . ALA A 1 81 ? 20.092 8.620 -20.041 1.00 52.94 81 ALA A CA 1
ATOM 580 C C . ALA A 1 81 ? 19.713 8.701 -21.519 1.00 52.94 81 ALA A C 1
ATOM 582 O O . ALA A 1 81 ? 19.772 7.704 -22.246 1.00 52.94 81 ALA A O 1
ATOM 583 N N . GLY A 1 82 ? 19.276 9.887 -21.943 1.00 49.66 82 GLY A N 1
ATOM 584 C CA . GLY A 1 82 ? 19.466 10.300 -23.318 1.00 49.66 82 GLY A CA 1
ATOM 585 C C . GLY A 1 82 ? 20.939 10.077 -23.620 1.00 49.66 82 GLY A C 1
ATOM 586 O O . GLY A 1 82 ? 21.800 10.789 -23.113 1.00 49.66 82 GLY A O 1
ATOM 587 N N . GLY A 1 83 ? 21.223 9.004 -24.352 1.00 45.91 83 GLY A N 1
ATOM 588 C CA . GLY A 1 83 ? 22.521 8.800 -24.946 1.00 45.91 83 GLY A CA 1
ATOM 589 C C . GLY A 1 83 ? 22.695 9.863 -26.015 1.00 45.91 83 GLY A C 1
ATOM 590 O O . GLY A 1 83 ? 22.176 9.723 -27.116 1.00 45.91 83 GLY A O 1
ATOM 591 N N . SER A 1 84 ? 23.437 10.901 -25.682 1.00 43.38 84 SER A N 1
ATOM 592 C CA . SER A 1 84 ? 24.342 11.536 -26.625 1.00 43.38 84 SER A CA 1
ATOM 593 C C . SER A 1 84 ? 25.663 11.693 -25.893 1.00 43.38 84 SER A C 1
ATOM 595 O O . SER A 1 84 ? 25.705 12.238 -24.789 1.00 43.38 84 SER A O 1
ATOM 597 N N . ALA A 1 85 ? 26.665 11.063 -26.502 1.00 38.56 85 ALA A N 1
ATOM 598 C CA . ALA A 1 85 ? 28.078 11.192 -26.204 1.00 38.56 85 ALA A CA 1
ATOM 599 C C . ALA A 1 85 ? 28.531 12.658 -26.176 1.00 38.56 85 ALA A C 1
ATOM 601 O O . ALA A 1 85 ? 27.843 13.496 -26.807 1.00 38.56 85 ALA A O 1
#

pLDDT: mean 92.0, std 12.6, range [38.56, 98.38]

Foldseek 3Di:
DDPVLVVLLVVLLVLLVVLLVLLCCLLVDPFDDPVVCVVVVDDRVRDDPVVRVVVSVVSNVSSVVSNVVSVVSNVPNPPPPPDDD